Protein AF-A0A9E3ZYD6-F1 (afdb_monomer)

Organism: NCBI:txid328396

Secondary structure (DSSP, 8-state):
----SHHHHHHHHHHHHHHHHHHHHHHTTTT-PPPGGGGGTSS-SSSHHHHHHHHHHHHHHHHHHHHHHHS-HHHHHHHHHHHHHHHHHHHHHHHHHHSS--HHHHHHHHHHHHHHHHHHHHHHHHHHHTTTT--

Structure (mmCIF, N/CA/C/O backbone):
data_AF-A0A9E3ZYD6-F1
#
_entry.id   AF-A0A9E3ZYD6-F1
#
loop_
_atom_site.group_PDB
_atom_site.id
_atom_site.type_symbol
_atom_site.label_atom_id
_atom_site.label_alt_id
_atom_site.label_comp_id
_atom_site.label_asym_id
_atom_site.label_entity_id
_atom_site.label_seq_id
_atom_site.pdbx_PDB_ins_code
_atom_site.Cartn_x
_atom_site.Cartn_y
_atom_site.Cartn_z
_atom_site.occupancy
_atom_site.B_iso_or_equiv
_atom_site.auth_seq_id
_atom_site.auth_comp_id
_atom_site.auth_asym_id
_atom_site.auth_atom_id
_atom_site.pdbx_PDB_model_num
ATOM 1 N N . MET A 1 1 ? -8.179 -1.516 28.620 1.00 44.69 1 MET A N 1
ATOM 2 C CA . MET A 1 1 ? -7.864 -1.411 27.176 1.00 44.69 1 MET A CA 1
ATOM 3 C C . MET A 1 1 ? -9.092 -1.839 26.384 1.00 44.69 1 MET A C 1
ATOM 5 O O . MET A 1 1 ? -9.492 -2.992 26.492 1.00 44.69 1 MET A O 1
ATOM 9 N N . LYS A 1 2 ? -9.765 -0.926 25.668 1.00 50.16 2 LYS A N 1
ATOM 10 C CA . LYS A 1 2 ? -10.864 -1.324 24.767 1.00 50.16 2 LYS A CA 1
ATOM 11 C C . LYS A 1 2 ? -10.273 -2.287 23.725 1.00 50.16 2 LYS A C 1
ATOM 13 O O . LYS A 1 2 ? -9.166 -2.039 23.264 1.00 50.16 2 LYS A O 1
ATOM 18 N N . LYS A 1 3 ? -10.986 -3.361 23.353 1.00 54.47 3 LYS A N 1
ATOM 19 C CA . LYS A 1 3 ? -10.646 -4.279 22.238 1.00 54.47 3 LYS A CA 1
ATOM 20 C C . LYS A 1 3 ? -10.708 -3.527 20.890 1.00 54.47 3 LYS A C 1
ATOM 22 O O . LYS A 1 3 ? -11.571 -3.777 20.047 1.00 54.47 3 LYS A O 1
ATOM 27 N N . GLN A 1 4 ? -9.865 -2.514 20.738 1.00 64.12 4 GLN A N 1
ATOM 28 C CA . GLN A 1 4 ? -9.821 -1.591 19.617 1.00 64.12 4 GLN A CA 1
ATOM 29 C C . GLN A 1 4 ? -9.048 -2.263 18.487 1.00 64.12 4 GLN A C 1
ATOM 31 O O . GLN A 1 4 ? -7.884 -2.603 18.626 1.00 64.12 4 GLN A O 1
ATOM 36 N N . ASN A 1 5 ? -9.781 -2.540 17.410 1.00 80.88 5 ASN A N 1
ATOM 37 C CA . ASN A 1 5 ? -9.319 -2.858 16.056 1.00 80.88 5 ASN A CA 1
ATOM 38 C C . ASN A 1 5 ? -8.225 -3.914 15.872 1.00 80.88 5 ASN A C 1
ATOM 40 O O . ASN A 1 5 ? -7.694 -3.983 14.774 1.00 80.88 5 ASN A O 1
ATOM 44 N N . LEU A 1 6 ? -7.938 -4.769 16.857 1.00 88.38 6 LEU A N 1
ATOM 45 C CA . LEU A 1 6 ? -6.815 -5.713 16.795 1.00 88.38 6 LEU A CA 1
ATOM 46 C C . LEU A 1 6 ? -6.753 -6.515 15.484 1.00 88.38 6 LEU A C 1
ATOM 48 O O . LEU A 1 6 ? -5.687 -6.641 14.900 1.00 88.38 6 LEU A O 1
ATOM 52 N N . PHE A 1 7 ? -7.898 -6.986 14.981 1.00 90.81 7 PHE A N 1
ATOM 53 C CA . PHE A 1 7 ? -7.975 -7.688 13.696 1.00 90.81 7 PHE A CA 1
ATOM 54 C C . PHE A 1 7 ? -7.597 -6.809 12.495 1.00 90.81 7 PHE A C 1
ATOM 56 O O . PHE A 1 7 ? -6.860 -7.254 11.623 1.00 90.81 7 PHE A O 1
ATOM 63 N N . ILE A 1 8 ? -8.068 -5.559 12.452 1.00 92.62 8 ILE A N 1
ATOM 64 C CA . ILE A 1 8 ? -7.768 -4.617 11.361 1.00 92.62 8 ILE A CA 1
ATOM 65 C C . ILE A 1 8 ? -6.301 -4.179 11.441 1.00 92.62 8 ILE A C 1
ATOM 67 O O . ILE A 1 8 ? -5.604 -4.159 10.431 1.00 92.62 8 ILE A O 1
ATOM 71 N N . SER A 1 9 ? -5.809 -3.886 12.646 1.00 94.94 9 SER A N 1
ATOM 72 C CA . SER A 1 9 ? -4.397 -3.584 12.876 1.00 94.94 9 SER A CA 1
ATOM 73 C C . SER A 1 9 ? -3.501 -4.757 12.480 1.00 94.94 9 SER A C 1
ATOM 75 O O . SER A 1 9 ? -2.501 -4.544 11.805 1.00 94.94 9 SER A O 1
ATOM 77 N N . GLY A 1 10 ? -3.880 -5.989 12.829 1.00 95.81 10 GLY A N 1
ATOM 78 C CA . GLY A 1 10 ? -3.173 -7.200 12.413 1.00 95.81 10 GLY A CA 1
ATOM 79 C C . GLY A 1 10 ? -3.154 -7.371 10.894 1.00 95.81 10 GLY A C 1
ATOM 80 O O . GLY A 1 10 ? -2.095 -7.613 10.325 1.00 95.81 10 GLY A O 1
ATOM 81 N N . TYR A 1 11 ? -4.291 -7.164 10.224 1.00 95.88 11 TYR A N 1
ATOM 82 C CA . TYR A 1 11 ? -4.381 -7.175 8.760 1.00 95.88 11 TYR A CA 1
ATOM 83 C C . TYR A 1 11 ? -3.394 -6.189 8.112 1.00 95.88 11 TYR A C 1
ATOM 85 O O . TYR A 1 11 ? -2.591 -6.588 7.269 1.00 95.88 11 TYR A O 1
ATOM 93 N N . HIS A 1 12 ? -3.380 -4.927 8.554 1.00 97.56 12 HIS A N 1
ATOM 94 C CA . HIS A 1 12 ? -2.430 -3.940 8.036 1.00 97.56 12 HIS A CA 1
ATOM 95 C C . HIS A 1 12 ? -0.978 -4.286 8.384 1.00 97.56 12 HIS A C 1
ATOM 97 O O . HIS A 1 12 ? -0.093 -4.073 7.563 1.00 97.56 12 HIS A O 1
ATOM 103 N N . PHE A 1 13 ? -0.719 -4.858 9.560 1.00 98.12 13 PHE A N 1
ATOM 104 C CA . PHE A 1 13 ? 0.623 -5.281 9.950 1.00 98.12 13 PHE A CA 1
ATOM 105 C C . PHE A 1 13 ? 1.173 -6.381 9.029 1.00 98.12 13 PHE A C 1
ATOM 107 O O . PHE A 1 13 ? 2.301 -6.268 8.555 1.00 98.12 13 PHE A O 1
ATOM 114 N N . PHE A 1 14 ? 0.378 -7.404 8.701 1.00 98.00 14 PHE A N 1
ATOM 115 C CA . PHE A 1 14 ? 0.809 -8.448 7.764 1.00 98.00 14 PHE A CA 1
ATOM 116 C C . PHE A 1 14 ? 1.049 -7.904 6.353 1.00 98.00 14 PHE A C 1
ATOM 118 O O . PHE A 1 14 ? 2.040 -8.271 5.722 1.00 98.00 14 PHE A O 1
ATOM 125 N N . LEU A 1 15 ? 0.205 -6.985 5.876 1.00 97.94 15 LEU A N 1
ATOM 126 C CA . LEU A 1 15 ? 0.448 -6.303 4.603 1.00 97.94 15 LEU A CA 1
ATOM 127 C C . LEU A 1 15 ? 1.728 -5.466 4.634 1.00 97.94 15 LEU A C 1
ATOM 129 O O . LEU A 1 15 ? 2.480 -5.472 3.663 1.00 97.94 15 LEU A O 1
ATOM 133 N N . ALA A 1 16 ? 2.009 -4.787 5.747 1.00 98.50 16 ALA A N 1
ATOM 134 C CA . ALA A 1 16 ? 3.247 -4.038 5.912 1.00 98.50 16 ALA A CA 1
ATOM 135 C C . ALA A 1 16 ? 4.471 -4.947 5.760 1.00 98.50 16 ALA A C 1
ATOM 137 O O . ALA A 1 16 ? 5.373 -4.627 4.990 1.00 98.50 16 ALA A O 1
ATOM 138 N N . LEU A 1 17 ? 4.474 -6.099 6.439 1.00 98.50 17 LEU A N 1
ATOM 139 C CA . LEU A 1 17 ? 5.546 -7.088 6.323 1.00 98.50 17 LEU A CA 1
ATOM 140 C C . LEU A 1 17 ? 5.702 -7.596 4.887 1.00 98.50 17 LEU A C 1
ATOM 142 O O . LEU A 1 17 ? 6.824 -7.650 4.384 1.00 98.50 17 LEU A O 1
ATOM 146 N N . LEU A 1 18 ? 4.591 -7.922 4.222 1.00 97.12 18 LEU A N 1
ATOM 147 C CA . LEU A 1 18 ? 4.597 -8.389 2.837 1.00 97.12 18 LEU A CA 1
ATOM 148 C C . LEU A 1 18 ? 5.211 -7.345 1.897 1.00 97.12 18 LEU A C 1
ATOM 150 O O . LEU A 1 18 ? 6.135 -7.663 1.154 1.00 97.12 18 LEU A O 1
ATOM 154 N N . PHE A 1 19 ? 4.746 -6.096 1.949 1.00 97.62 19 PHE A N 1
ATOM 155 C CA . PHE A 1 19 ? 5.265 -5.038 1.082 1.00 97.62 19 PHE A CA 1
ATOM 156 C C . PHE A 1 19 ? 6.718 -4.687 1.399 1.00 97.62 19 PHE A C 1
ATOM 158 O O . PHE A 1 19 ? 7.507 -4.505 0.478 1.00 97.62 19 PHE A O 1
ATOM 165 N N . ILE A 1 20 ? 7.113 -4.653 2.674 1.00 98.31 20 ILE A N 1
ATOM 166 C CA . ILE A 1 20 ? 8.519 -4.440 3.042 1.00 98.31 20 ILE A CA 1
ATOM 167 C C . ILE A 1 20 ? 9.394 -5.560 2.468 1.00 98.31 20 ILE A C 1
ATOM 169 O O . ILE A 1 20 ? 10.437 -5.287 1.871 1.00 98.31 20 ILE A O 1
ATOM 173 N N . TYR A 1 21 ? 8.956 -6.814 2.595 1.00 97.62 21 TYR A N 1
ATOM 174 C CA . TYR A 1 21 ? 9.671 -7.958 2.045 1.00 97.62 21 TYR A CA 1
ATOM 175 C C . TYR A 1 21 ? 9.786 -7.876 0.518 1.00 97.62 21 TYR A C 1
ATOM 177 O O . TYR A 1 21 ? 10.898 -7.932 -0.010 1.00 97.62 21 TYR A O 1
ATOM 185 N N . VAL A 1 22 ? 8.667 -7.686 -0.187 1.00 96.00 22 VAL A N 1
ATOM 186 C CA . VAL A 1 22 ? 8.637 -7.588 -1.655 1.00 96.00 22 VAL A CA 1
ATOM 187 C C . VAL A 1 22 ? 9.492 -6.418 -2.135 1.00 96.00 22 VAL A C 1
ATOM 189 O O . VAL A 1 22 ? 10.346 -6.611 -2.996 1.00 96.00 22 VAL A O 1
ATOM 192 N N . GLY A 1 23 ? 9.341 -5.230 -1.545 1.00 96.56 23 GLY A N 1
ATOM 193 C CA . GLY A 1 23 ? 10.129 -4.050 -1.905 1.00 96.56 23 GLY A CA 1
ATOM 194 C C . GLY A 1 23 ? 11.632 -4.287 -1.753 1.00 96.56 23 GLY A C 1
ATOM 195 O O . GLY A 1 23 ? 12.400 -3.950 -2.653 1.00 96.56 23 GLY A O 1
ATOM 196 N N . ALA A 1 24 ? 12.057 -4.954 -0.675 1.00 97.06 24 ALA A N 1
ATOM 197 C CA . ALA A 1 24 ? 13.457 -5.329 -0.490 1.00 97.06 24 ALA A CA 1
ATOM 198 C C . ALA A 1 24 ? 13.949 -6.325 -1.558 1.00 97.06 24 ALA A C 1
ATOM 200 O O . ALA A 1 24 ? 15.046 -6.143 -2.088 1.00 97.06 24 ALA A O 1
ATOM 201 N N . GLN A 1 25 ? 13.152 -7.342 -1.916 1.00 96.62 25 GLN A N 1
ATOM 202 C CA . GLN A 1 25 ? 13.521 -8.287 -2.982 1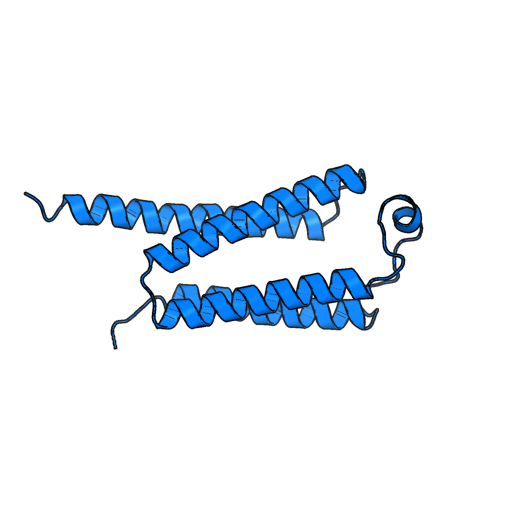.00 96.62 25 GLN A CA 1
ATOM 203 C C . GLN A 1 25 ? 13.627 -7.596 -4.355 1.00 96.62 25 GLN A C 1
ATOM 205 O O . GLN A 1 25 ? 14.552 -7.893 -5.114 1.00 96.62 25 GLN A O 1
ATOM 210 N N . VAL A 1 26 ? 12.721 -6.656 -4.661 1.00 94.44 26 VAL A N 1
ATOM 211 C CA . VAL A 1 26 ? 12.725 -5.865 -5.907 1.00 94.44 26 VAL A CA 1
ATOM 212 C C . VAL A 1 26 ? 13.995 -5.021 -6.018 1.00 94.44 26 VAL A C 1
ATOM 214 O O . VAL A 1 26 ? 14.673 -5.073 -7.041 1.00 94.44 26 VAL A O 1
ATOM 217 N N . ILE A 1 27 ? 14.369 -4.296 -4.956 1.00 94.88 27 ILE A N 1
ATOM 218 C CA . ILE A 1 27 ? 15.598 -3.479 -4.938 1.00 94.88 27 ILE A CA 1
ATOM 219 C C . ILE A 1 27 ? 16.844 -4.351 -5.135 1.00 94.88 27 ILE A C 1
ATOM 221 O O . ILE A 1 27 ? 17.780 -3.947 -5.820 1.00 94.88 27 ILE A O 1
ATOM 225 N N . GLN A 1 28 ? 16.850 -5.556 -4.563 1.00 93.56 28 GLN A N 1
ATOM 226 C CA . GLN A 1 28 ? 17.946 -6.517 -4.704 1.00 93.56 28 GLN A CA 1
ATOM 227 C C . GLN A 1 28 ? 17.979 -7.221 -6.073 1.00 93.56 28 GLN A C 1
ATOM 229 O O . GLN A 1 28 ? 18.848 -8.064 -6.286 1.00 93.56 28 GLN A O 1
ATOM 234 N N . GLY A 1 29 ? 17.042 -6.926 -6.983 1.00 88.19 29 GLY A N 1
ATOM 235 C CA . GLY A 1 29 ? 16.971 -7.543 -8.311 1.00 88.19 29 GLY A CA 1
ATOM 236 C C . GLY A 1 29 ? 16.580 -9.024 -8.291 1.00 88.19 29 GLY A C 1
ATOM 237 O O . GLY A 1 29 ? 16.812 -9.739 -9.260 1.00 88.19 29 GLY A O 1
ATOM 238 N N . ARG A 1 30 ? 15.997 -9.514 -7.190 1.00 91.25 30 ARG A N 1
ATOM 239 C CA . ARG A 1 30 ? 15.682 -10.943 -7.007 1.00 91.25 30 ARG A CA 1
ATOM 240 C C . ARG A 1 30 ? 14.365 -11.379 -7.645 1.00 91.25 30 ARG A C 1
ATOM 242 O O . ARG A 1 30 ? 14.105 -12.574 -7.719 1.00 91.25 30 ARG A O 1
ATOM 249 N N . LEU A 1 31 ? 13.543 -10.430 -8.093 1.00 83.88 31 LEU A N 1
ATOM 250 C CA . LEU A 1 31 ? 12.243 -10.687 -8.726 1.00 83.88 31 LEU A CA 1
ATOM 251 C C . LEU A 1 31 ? 12.266 -10.495 -10.253 1.00 83.88 31 LEU A C 1
ATOM 253 O O . LEU A 1 31 ? 11.217 -10.332 -10.866 1.00 83.88 31 LEU A O 1
ATOM 257 N N . GLY A 1 32 ? 13.457 -10.537 -10.858 1.00 86.56 32 GLY A N 1
ATOM 258 C CA . GLY A 1 32 ? 13.658 -10.437 -12.303 1.00 86.56 32 GLY A CA 1
ATOM 259 C C . GLY A 1 32 ? 14.318 -9.132 -12.746 1.00 86.56 32 GLY A C 1
ATOM 260 O O . GLY A 1 32 ? 14.439 -8.168 -11.988 1.00 86.56 32 GLY A O 1
ATOM 261 N N . GLU A 1 33 ? 14.767 -9.114 -13.998 1.00 90.44 33 GLU A N 1
ATOM 262 C CA . GLU A 1 33 ? 15.383 -7.939 -14.615 1.00 90.44 33 GLU A CA 1
ATOM 263 C C . GLU A 1 33 ? 14.341 -6.873 -14.969 1.00 90.44 33 GLU A C 1
ATOM 265 O O . GLU A 1 33 ? 13.156 -7.162 -15.126 1.00 90.44 33 GLU A O 1
ATOM 270 N N . TYR A 1 34 ? 14.779 -5.616 -15.059 1.00 91.44 34 TYR A N 1
ATOM 271 C CA . TYR A 1 34 ? 13.904 -4.515 -15.454 1.00 91.44 34 TYR A CA 1
ATOM 272 C C . TYR A 1 34 ? 13.566 -4.631 -16.952 1.00 91.44 34 TYR A C 1
ATOM 274 O O . TYR A 1 34 ? 14.500 -4.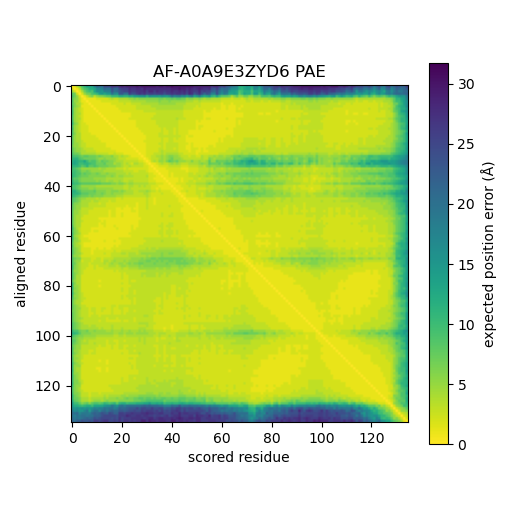662 -17.762 1.00 91.44 34 TYR A O 1
ATOM 282 N N . PRO A 1 35 ? 12.279 -4.691 -17.351 1.00 91.56 35 PRO A N 1
ATOM 283 C CA . PRO A 1 35 ? 11.910 -4.918 -18.744 1.00 91.56 35 PRO A CA 1
ATOM 284 C C . PRO A 1 35 ? 12.408 -3.802 -19.661 1.00 91.56 35 PRO A C 1
ATOM 286 O O . PRO A 1 35 ? 12.205 -2.613 -19.404 1.00 91.56 35 PRO A O 1
ATOM 289 N N . ARG A 1 36 ? 13.037 -4.176 -20.779 1.00 93.12 36 ARG A N 1
ATOM 290 C CA . ARG A 1 36 ? 13.576 -3.195 -21.736 1.00 93.12 36 ARG A CA 1
ATOM 291 C C . ARG A 1 36 ? 12.474 -2.381 -22.407 1.00 93.12 36 ARG A C 1
ATOM 293 O O . ARG A 1 36 ? 12.680 -1.200 -22.672 1.00 93.12 36 ARG A O 1
ATOM 300 N N . GLU A 1 37 ? 11.297 -2.967 -22.628 1.00 92.38 37 GLU A N 1
ATOM 301 C CA . GLU A 1 37 ? 10.139 -2.245 -23.172 1.00 92.38 37 GLU A CA 1
ATOM 302 C C . GLU A 1 37 ? 9.672 -1.080 -22.283 1.00 92.38 37 GLU A C 1
ATOM 304 O O . GLU A 1 37 ? 9.092 -0.116 -22.784 1.00 92.38 37 GLU A O 1
ATOM 309 N N . TRP A 1 38 ? 9.960 -1.116 -20.978 1.00 94.06 38 TRP A N 1
ATOM 310 C CA . TRP A 1 38 ? 9.546 -0.070 -20.043 1.00 94.06 38 TRP A CA 1
ATOM 311 C C . TRP A 1 38 ? 10.443 1.167 -20.098 1.00 94.06 38 TRP A C 1
ATOM 313 O O . TRP A 1 38 ? 10.013 2.242 -19.684 1.00 94.06 38 TRP A O 1
ATOM 323 N N . LEU A 1 39 ? 11.652 1.057 -20.663 1.00 93.25 39 LEU A N 1
ATOM 324 C CA . LEU A 1 39 ? 12.618 2.162 -20.759 1.00 93.25 39 LEU A CA 1
ATOM 325 C C . LEU A 1 39 ? 12.095 3.363 -21.559 1.00 93.25 39 LEU A C 1
ATOM 327 O O . LEU A 1 39 ? 12.567 4.477 -21.365 1.00 93.25 39 LEU A O 1
ATOM 331 N N . THR A 1 40 ? 11.131 3.141 -22.455 1.00 94.25 40 THR A N 1
ATOM 332 C CA . THR A 1 40 ? 10.501 4.205 -23.257 1.00 94.25 40 THR A CA 1
ATOM 333 C C . THR A 1 40 ? 9.164 4.682 -22.688 1.00 94.25 40 THR A C 1
ATOM 335 O O . THR A 1 40 ? 8.640 5.697 -23.140 1.00 94.25 40 THR A O 1
ATOM 338 N N . LYS A 1 41 ? 8.610 3.967 -21.698 1.00 94.12 41 LYS A N 1
ATOM 339 C CA . LYS A 1 41 ? 7.281 4.225 -21.118 1.00 94.12 41 LYS A CA 1
ATOM 340 C C . LYS A 1 41 ? 7.351 4.842 -19.720 1.00 94.12 41 LYS A C 1
ATOM 342 O O . LYS A 1 41 ? 6.429 5.546 -19.318 1.00 94.12 41 LYS A O 1
ATOM 347 N N . LEU A 1 42 ? 8.421 4.573 -18.971 1.00 94.19 42 LEU A N 1
ATOM 348 C CA . LEU A 1 42 ? 8.579 4.989 -17.578 1.00 94.19 42 LEU A CA 1
ATOM 349 C C . LEU A 1 42 ? 9.780 5.929 -17.403 1.00 94.19 42 LEU A C 1
ATOM 351 O O . LEU A 1 42 ? 10.802 5.752 -18.062 1.00 94.19 42 LEU A O 1
ATOM 355 N N . PRO A 1 43 ? 9.711 6.895 -16.468 1.00 92.44 43 PRO A N 1
ATOM 356 C CA . PRO A 1 43 ? 10.788 7.857 -16.218 1.00 92.44 43 PRO A CA 1
ATOM 357 C C . PRO A 1 43 ? 11.939 7.271 -15.374 1.00 92.44 43 PRO A C 1
ATOM 359 O O . PRO A 1 43 ? 12.654 8.004 -14.694 1.00 92.44 43 PRO A O 1
ATOM 362 N N . PHE A 1 44 ? 12.104 5.949 -15.360 1.00 92.50 44 PHE A N 1
ATOM 363 C CA . PHE A 1 44 ? 13.150 5.249 -14.620 1.00 92.50 44 PHE A CA 1
ATOM 364 C C . PHE A 1 44 ? 13.607 4.004 -15.380 1.00 92.50 44 PHE A C 1
ATOM 366 O O . PHE A 1 44 ? 12.880 3.437 -16.194 1.00 92.50 44 PHE A O 1
ATOM 373 N N . THR A 1 45 ? 14.842 3.589 -15.106 1.00 94.25 45 THR A N 1
ATOM 374 C CA . THR A 1 45 ? 15.556 2.556 -15.871 1.00 94.25 45 THR A CA 1
ATOM 375 C C . THR A 1 45 ? 15.941 1.336 -15.036 1.00 94.25 45 THR A C 1
ATOM 377 O O . THR A 1 45 ? 16.684 0.474 -15.498 1.00 94.25 45 THR A O 1
ATOM 380 N N . SER A 1 46 ? 15.467 1.256 -13.791 1.00 93.88 46 SER A N 1
ATOM 381 C CA . SER A 1 46 ? 15.731 0.136 -12.892 1.00 93.88 46 SER A CA 1
ATOM 382 C C . SER A 1 46 ? 14.598 -0.068 -11.890 1.00 93.88 46 SER A C 1
ATOM 384 O O . SER A 1 46 ? 13.755 0.806 -11.671 1.00 93.88 46 SER A O 1
ATOM 386 N N . TRP A 1 47 ? 14.629 -1.219 -11.221 1.00 93.75 47 TRP A N 1
ATOM 387 C CA . TRP A 1 47 ? 13.698 -1.585 -10.156 1.00 93.75 47 TRP A CA 1
ATOM 388 C C . TRP A 1 47 ? 13.871 -0.808 -8.850 1.00 93.75 47 TRP A C 1
ATOM 390 O O . TRP A 1 47 ? 13.008 -0.894 -7.979 1.00 93.75 47 TRP A O 1
ATOM 400 N N . VAL A 1 48 ? 14.949 -0.035 -8.695 1.00 94.94 48 VAL A N 1
ATOM 401 C CA . VAL A 1 48 ? 15.290 0.614 -7.421 1.00 94.94 48 VAL A CA 1
ATOM 402 C C . VAL A 1 48 ? 14.185 1.569 -6.966 1.00 94.94 48 VAL A C 1
ATOM 404 O O . VAL A 1 48 ? 13.705 1.463 -5.838 1.00 94.94 48 VAL A O 1
ATOM 407 N N . LEU A 1 49 ? 13.737 2.472 -7.844 1.00 94.38 49 LEU A N 1
ATOM 408 C CA . LEU A 1 49 ? 12.711 3.456 -7.497 1.00 94.38 49 LEU A CA 1
ATOM 409 C C . LEU A 1 49 ? 11.329 2.810 -7.254 1.00 94.38 49 LEU A C 1
ATOM 411 O O . LEU A 1 49 ? 10.739 3.089 -6.206 1.00 94.38 49 LEU A O 1
ATOM 415 N N . PRO A 1 50 ? 10.829 1.901 -8.119 1.00 93.12 50 PRO A N 1
ATOM 416 C CA . PRO A 1 50 ? 9.638 1.106 -7.811 1.00 93.12 50 PRO A CA 1
ATOM 417 C C . PRO A 1 50 ? 9.742 0.337 -6.489 1.00 93.12 50 PRO A C 1
ATOM 419 O O . PRO A 1 50 ? 8.799 0.329 -5.701 1.00 93.12 50 PRO A O 1
ATOM 422 N N . GLY A 1 51 ? 10.898 -0.262 -6.205 1.00 95.44 51 GLY A N 1
ATOM 423 C CA . GLY A 1 51 ? 11.145 -0.980 -4.961 1.00 95.44 51 GLY A CA 1
ATOM 424 C C . GLY A 1 51 ? 11.021 -0.084 -3.727 1.00 95.44 51 GLY A C 1
ATOM 425 O O . GLY A 1 51 ? 10.353 -0.460 -2.764 1.00 95.44 51 GLY A O 1
ATOM 426 N N . PHE A 1 52 ? 11.560 1.139 -3.770 1.00 97.00 52 PHE A N 1
ATOM 427 C CA . PHE A 1 52 ? 11.360 2.125 -2.700 1.00 97.00 52 PHE A CA 1
ATOM 428 C C . PHE A 1 52 ? 9.898 2.561 -2.553 1.00 97.00 52 PHE A C 1
ATOM 430 O O . PHE A 1 52 ? 9.429 2.729 -1.427 1.00 97.00 52 PHE A O 1
ATOM 437 N N . ALA A 1 53 ? 9.155 2.702 -3.653 1.00 94.75 53 ALA A N 1
ATOM 438 C CA . ALA A 1 53 ? 7.724 2.996 -3.589 1.00 94.75 53 ALA A CA 1
ATOM 439 C C . ALA A 1 53 ? 6.942 1.864 -2.894 1.00 94.75 53 ALA A C 1
ATOM 441 O O . ALA A 1 53 ? 6.069 2.131 -2.065 1.00 94.75 53 ALA A O 1
ATOM 442 N N . ILE A 1 54 ? 7.304 0.603 -3.154 1.00 96.38 54 ILE A N 1
ATOM 443 C CA . ILE A 1 54 ? 6.733 -0.565 -2.469 1.00 96.38 54 ILE A CA 1
ATOM 444 C C . ILE A 1 54 ? 7.096 -0.558 -0.973 1.00 96.38 54 ILE A C 1
ATOM 446 O O . ILE A 1 54 ? 6.229 -0.795 -0.130 1.00 96.38 54 ILE A O 1
ATOM 450 N N . LEU A 1 55 ? 8.342 -0.224 -0.613 1.00 97.81 55 LEU A N 1
ATOM 451 C CA . LEU A 1 55 ? 8.733 -0.067 0.795 1.00 97.81 55 LEU A CA 1
ATOM 452 C C . LEU A 1 55 ? 7.910 1.024 1.493 1.00 97.81 55 LEU A C 1
ATOM 454 O O . LEU A 1 55 ? 7.420 0.807 2.601 1.00 97.81 55 LEU A O 1
ATOM 458 N N . LEU A 1 56 ? 7.706 2.171 0.839 1.0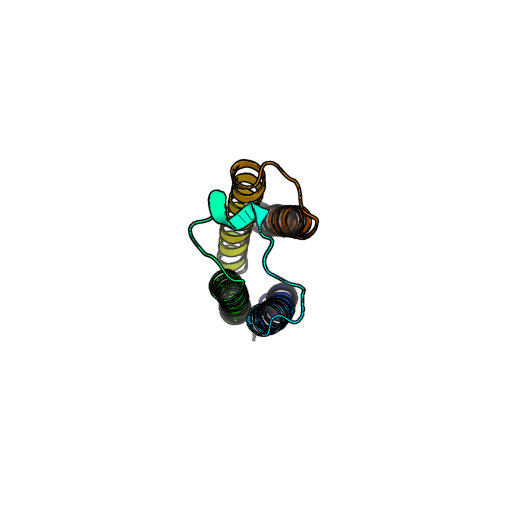0 97.44 56 LEU A N 1
ATOM 459 C CA . LEU A 1 56 ? 6.883 3.260 1.369 1.00 97.44 56 LEU A CA 1
ATOM 460 C C . LEU A 1 56 ? 5.419 2.833 1.553 1.00 97.44 56 LEU A C 1
ATOM 462 O O . LEU A 1 56 ? 4.789 3.193 2.553 1.00 97.44 56 LEU A O 1
ATOM 466 N N . LEU A 1 57 ? 4.885 2.016 0.641 1.00 96.25 57 LEU A N 1
ATOM 467 C CA . LEU A 1 57 ? 3.559 1.417 0.789 1.00 96.25 57 LEU A CA 1
ATOM 468 C C . LEU A 1 57 ? 3.497 0.490 2.013 1.00 96.25 57 LEU A C 1
ATOM 470 O O . LEU A 1 57 ? 2.522 0.536 2.769 1.00 96.25 57 LEU A O 1
ATOM 474 N N . GLY A 1 58 ? 4.545 -0.300 2.254 1.00 98.00 58 GLY A N 1
ATOM 475 C CA . GLY A 1 58 ? 4.674 -1.125 3.457 1.00 98.00 58 GLY A CA 1
ATOM 476 C C . GLY A 1 58 ? 4.725 -0.300 4.745 1.00 98.00 58 GLY A C 1
ATOM 477 O O . GLY A 1 58 ? 3.972 -0.571 5.682 1.00 98.00 58 GLY A O 1
ATOM 478 N N . LEU A 1 59 ? 5.524 0.769 4.777 1.00 98.19 59 LEU A N 1
ATOM 479 C CA . LEU A 1 59 ? 5.582 1.700 5.912 1.00 98.19 59 LEU A CA 1
ATOM 480 C C . LEU A 1 59 ? 4.235 2.386 6.171 1.00 98.19 59 LEU A C 1
ATOM 482 O O . LEU A 1 59 ? 3.836 2.555 7.323 1.00 98.19 59 LEU A O 1
ATOM 486 N N . SER A 1 60 ? 3.498 2.722 5.114 1.00 97.38 60 SER A N 1
ATOM 487 C CA . SER A 1 60 ? 2.153 3.295 5.228 1.00 97.38 60 SER A CA 1
ATOM 488 C C . SER A 1 60 ? 1.176 2.314 5.885 1.00 97.38 60 SER A C 1
ATOM 490 O O . SER A 1 60 ? 0.402 2.702 6.759 1.00 97.38 60 SER A O 1
ATOM 492 N N . HIS A 1 61 ? 1.245 1.024 5.541 1.00 98.12 61 HIS A N 1
ATOM 493 C CA . HIS A 1 61 ? 0.459 -0.008 6.223 1.00 98.12 61 HIS A CA 1
ATOM 494 C C . HIS A 1 61 ? 0.878 -0.175 7.689 1.00 98.12 61 HIS A C 1
ATOM 496 O O . HIS A 1 61 ? 0.011 -0.299 8.555 1.00 98.12 61 HIS A O 1
ATOM 502 N N . LEU A 1 62 ? 2.178 -0.112 7.994 1.00 98.06 62 LEU A N 1
ATOM 503 C CA . LEU A 1 62 ? 2.671 -0.176 9.373 1.00 98.06 62 LEU A CA 1
ATOM 504 C C . LEU A 1 62 ? 2.147 1.001 10.210 1.00 98.06 62 LEU A C 1
ATOM 506 O O . LEU A 1 62 ? 1.709 0.812 11.347 1.00 98.06 62 LEU A O 1
ATOM 510 N N . PHE A 1 63 ? 2.120 2.199 9.623 1.00 97.12 63 PHE A N 1
ATOM 511 C CA . PHE A 1 63 ? 1.521 3.380 10.236 1.00 97.12 63 PHE A CA 1
ATOM 512 C C . PHE A 1 63 ? 0.033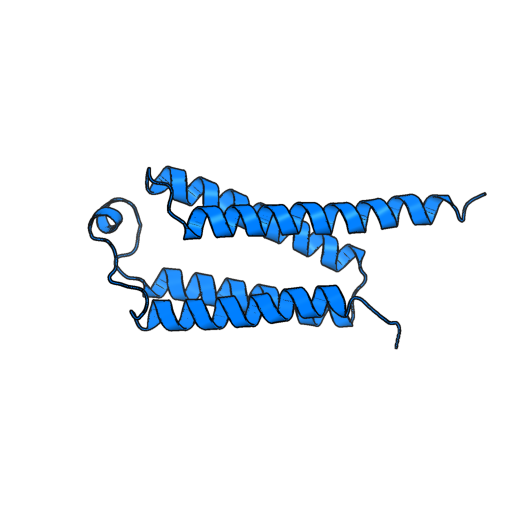 3.162 10.544 1.00 97.12 63 PHE A C 1
ATOM 514 O O . PHE A 1 63 ? -0.391 3.382 11.679 1.00 97.12 63 PHE A O 1
ATOM 521 N N . VAL A 1 64 ? -0.759 2.661 9.588 1.00 96.50 64 VAL A N 1
ATOM 522 C CA . VAL A 1 64 ? -2.189 2.375 9.817 1.00 96.50 64 VAL A CA 1
ATOM 523 C C . VAL A 1 64 ? -2.391 1.292 10.878 1.00 96.50 64 VAL A C 1
ATOM 525 O O . VAL A 1 64 ? -3.286 1.424 11.717 1.00 96.50 64 VAL A O 1
ATOM 528 N N . ALA A 1 65 ? -1.547 0.257 10.897 1.00 96.56 65 ALA A N 1
ATOM 529 C CA . ALA A 1 65 ? -1.589 -0.783 11.920 1.00 96.56 65 ALA A CA 1
ATOM 530 C C . ALA A 1 65 ? -1.411 -0.194 13.328 1.00 96.56 65 ALA A C 1
ATOM 532 O O . ALA A 1 65 ? -2.229 -0.474 14.212 1.00 96.56 65 ALA A O 1
ATOM 533 N N . GLY A 1 66 ? -0.403 0.669 13.507 1.00 95.38 66 GLY A N 1
ATOM 534 C CA . GLY A 1 66 ? -0.131 1.370 14.763 1.00 95.38 66 GLY A CA 1
ATOM 535 C C . GLY A 1 66 ? -1.255 2.329 15.157 1.00 95.38 66 GLY A C 1
ATOM 536 O O . GLY A 1 66 ? -1.766 2.254 16.273 1.00 95.38 66 GLY A O 1
ATOM 537 N N . ILE A 1 67 ? -1.716 3.165 14.223 1.00 93.62 67 ILE A N 1
ATOM 538 C CA . ILE A 1 67 ? -2.862 4.064 14.423 1.00 93.62 67 ILE A CA 1
ATOM 539 C C . ILE A 1 67 ? -4.104 3.287 14.870 1.00 93.62 67 ILE A C 1
ATOM 541 O O . ILE A 1 67 ? -4.809 3.728 15.780 1.00 93.62 67 ILE A O 1
ATOM 545 N N . GLY A 1 68 ? -4.361 2.115 14.289 1.00 92.56 68 GLY A N 1
ATOM 546 C CA . GLY A 1 68 ? -5.529 1.302 14.612 1.00 92.56 68 GLY A CA 1
ATOM 547 C C . GLY A 1 68 ? -5.594 0.819 16.062 1.00 92.56 68 GLY A C 1
ATOM 548 O O . GLY A 1 68 ? -6.703 0.618 16.561 1.00 92.56 68 GLY A O 1
ATOM 549 N N . LEU A 1 69 ? -4.456 0.721 16.757 1.00 91.62 69 LEU A N 1
ATOM 550 C CA . LEU A 1 69 ? -4.401 0.327 18.169 1.00 91.62 69 LEU A CA 1
ATOM 551 C C . LEU A 1 69 ? -4.909 1.422 19.116 1.00 91.62 69 LEU A C 1
ATOM 553 O O . LEU A 1 69 ? -5.388 1.109 20.205 1.00 91.62 69 LEU A O 1
ATOM 557 N N . PHE A 1 70 ? -4.824 2.689 18.704 1.00 89.81 70 PHE A N 1
ATOM 558 C CA . PHE A 1 70 ? -5.128 3.843 19.558 1.00 89.81 70 PHE A CA 1
ATOM 559 C C . PHE A 1 70 ? -6.328 4.661 19.070 1.00 89.81 70 PHE A C 1
ATOM 561 O O . PHE A 1 70 ? -6.977 5.342 19.864 1.00 89.81 70 PHE A O 1
ATOM 568 N N . GLN A 1 71 ? -6.641 4.603 17.773 1.00 90.81 71 GLN A N 1
ATOM 569 C CA . GLN A 1 71 ? -7.680 5.416 17.143 1.00 90.81 71 GLN A CA 1
ATOM 570 C C . GLN A 1 71 ? -8.996 4.659 16.918 1.00 90.81 71 GLN A C 1
ATOM 572 O O . GLN A 1 71 ? -9.105 3.435 17.023 1.00 90.81 71 GLN A O 1
ATOM 577 N N . SER A 1 72 ? -10.050 5.417 16.613 1.00 89.75 72 SER A N 1
ATOM 578 C CA . SER A 1 72 ? -11.388 4.870 16.383 1.00 89.75 72 SER A CA 1
ATOM 579 C C . SER A 1 72 ? -11.475 4.044 15.091 1.00 89.75 72 SER A C 1
ATOM 581 O O . SER A 1 72 ? -10.760 4.283 14.117 1.00 89.75 72 SER A O 1
ATOM 583 N N . ARG A 1 73 ? -12.426 3.095 15.057 1.00 89.44 73 ARG A N 1
ATOM 584 C CA . ARG A 1 73 ? -12.735 2.275 13.865 1.00 89.44 73 ARG A CA 1
ATOM 585 C C . ARG A 1 73 ? -12.968 3.132 12.616 1.00 89.44 73 ARG A C 1
ATOM 587 O O . ARG A 1 73 ? -12.575 2.740 11.526 1.00 89.44 73 ARG A O 1
ATOM 594 N N . SER A 1 74 ? -13.618 4.287 12.773 1.00 92.12 74 SER A N 1
ATOM 595 C CA . SER A 1 74 ? -13.987 5.161 11.658 1.00 92.12 74 SER A CA 1
ATOM 596 C C . SER A 1 74 ? -12.795 5.918 11.073 1.00 92.12 74 SER A C 1
ATOM 598 O O . SER A 1 74 ? -12.764 6.127 9.864 1.00 92.12 74 SER A O 1
ATOM 600 N N . ILE A 1 75 ? -11.800 6.290 11.889 1.00 93.50 75 ILE A N 1
ATOM 601 C CA . ILE A 1 75 ? -10.543 6.872 11.391 1.00 93.50 75 ILE A CA 1
ATOM 602 C C . ILE A 1 75 ? -9.805 5.843 10.533 1.00 93.50 75 ILE A C 1
ATOM 604 O O . ILE A 1 75 ? -9.469 6.139 9.390 1.00 93.50 75 ILE A O 1
ATOM 608 N N . VAL A 1 76 ? -9.626 4.624 11.050 1.00 94.81 76 VAL A N 1
ATOM 609 C CA . VAL A 1 76 ? -8.953 3.541 10.314 1.00 94.81 76 VAL A CA 1
ATOM 610 C C . VAL A 1 76 ? -9.700 3.217 9.021 1.00 94.81 76 VAL A C 1
ATOM 612 O O . VAL A 1 76 ? -9.084 3.133 7.967 1.00 94.81 76 VAL A O 1
ATOM 615 N N . ALA A 1 77 ? -11.031 3.131 9.067 1.00 95.75 77 ALA A N 1
ATOM 616 C CA . ALA A 1 77 ? -11.842 2.877 7.881 1.00 95.75 77 ALA A CA 1
ATOM 617 C C . ALA A 1 77 ? -11.682 3.956 6.798 1.00 95.75 77 ALA A C 1
ATOM 619 O O . ALA A 1 77 ? -11.584 3.620 5.622 1.00 95.75 77 ALA A O 1
ATOM 620 N N . ARG A 1 78 ? -11.595 5.243 7.167 1.00 97.25 78 ARG A N 1
ATOM 621 C CA . ARG A 1 78 ? -11.311 6.319 6.200 1.00 97.25 78 ARG A CA 1
ATOM 622 C C . ARG A 1 78 ? -9.925 6.181 5.569 1.00 97.25 78 ARG A C 1
ATOM 624 O O . ARG A 1 78 ? -9.796 6.397 4.369 1.00 97.25 78 ARG A O 1
ATOM 631 N N . LEU A 1 79 ? -8.915 5.789 6.348 1.00 96.94 79 LEU A N 1
ATOM 632 C CA . LEU A 1 79 ? -7.577 5.510 5.817 1.00 96.94 79 LEU A CA 1
ATOM 633 C C . LEU A 1 79 ? -7.601 4.321 4.849 1.00 96.94 79 LEU A C 1
ATOM 635 O O . LEU A 1 79 ? -7.000 4.405 3.783 1.00 96.94 79 LEU A O 1
ATOM 639 N N . MET A 1 80 ? -8.360 3.263 5.157 1.00 97.31 80 MET A N 1
ATOM 640 C CA . MET A 1 80 ? -8.564 2.143 4.232 1.00 97.31 80 MET A CA 1
ATOM 641 C C . MET A 1 80 ? -9.208 2.606 2.925 1.00 97.31 80 MET A C 1
ATOM 643 O O . MET A 1 80 ? -8.719 2.246 1.862 1.00 97.31 80 MET A O 1
ATOM 647 N N . LEU A 1 81 ? -10.252 3.439 2.978 1.00 98.44 81 LEU A N 1
ATOM 648 C CA . LEU A 1 81 ? -10.876 3.970 1.762 1.00 98.44 81 LEU A CA 1
ATOM 649 C C . LEU A 1 81 ? -9.882 4.775 0.911 1.00 98.44 81 LEU A C 1
ATOM 651 O O . LEU A 1 81 ? -9.816 4.588 -0.304 1.00 98.44 81 LEU A O 1
ATOM 655 N N . LEU A 1 82 ? -9.084 5.637 1.547 1.00 98.12 82 LEU A N 1
ATOM 656 C CA . LEU A 1 82 ? -8.066 6.439 0.868 1.00 98.12 82 LEU A CA 1
ATOM 657 C C . LEU A 1 82 ? -7.006 5.553 0.200 1.00 98.12 82 LEU A C 1
ATOM 659 O O . LEU A 1 82 ? -6.734 5.708 -0.988 1.00 98.12 82 LEU A O 1
ATOM 663 N N . MET A 1 83 ? -6.444 4.598 0.944 1.00 97.44 83 MET A N 1
ATOM 664 C CA . MET A 1 83 ? -5.441 3.664 0.426 1.00 97.44 83 MET A CA 1
ATOM 665 C C . MET A 1 83 ? -6.014 2.782 -0.682 1.00 97.44 83 MET A C 1
ATOM 667 O O . MET A 1 83 ? -5.369 2.598 -1.708 1.00 97.44 83 MET A O 1
ATOM 671 N N . GLY A 1 84 ? -7.239 2.282 -0.511 1.00 98.25 84 GLY A N 1
ATOM 672 C CA . GLY A 1 84 ? -7.911 1.465 -1.515 1.00 98.25 84 GLY A CA 1
ATOM 673 C C . GLY A 1 84 ? -8.104 2.210 -2.831 1.00 98.25 84 GLY A C 1
ATOM 674 O O . GLY A 1 84 ? -7.782 1.687 -3.896 1.00 98.25 84 GLY A O 1
ATOM 675 N N . SER A 1 85 ? -8.533 3.470 -2.741 1.00 98.44 85 SER A N 1
ATOM 676 C CA . SER A 1 85 ? -8.684 4.356 -3.899 1.00 98.44 85 SER A CA 1
ATOM 677 C C . SER A 1 85 ? -7.338 4.613 -4.577 1.00 98.44 85 SER A C 1
ATOM 679 O O . SER A 1 85 ? -7.225 4.488 -5.794 1.00 98.44 85 SER A O 1
ATOM 681 N N . PHE A 1 86 ? -6.301 4.916 -3.791 1.00 97.75 86 PHE A N 1
ATOM 682 C CA . PHE A 1 86 ? -4.950 5.146 -4.300 1.00 97.75 86 PHE A CA 1
ATOM 683 C C . PHE A 1 86 ? -4.387 3.922 -5.038 1.00 97.75 86 PHE A C 1
ATOM 685 O O . PHE A 1 86 ? -3.824 4.072 -6.123 1.00 97.75 86 PHE A O 1
ATOM 692 N N . LEU A 1 87 ? -4.573 2.714 -4.494 1.00 97.62 87 LEU A N 1
ATOM 693 C CA . LEU A 1 87 ? -4.127 1.465 -5.118 1.00 97.62 87 LEU A CA 1
ATOM 694 C C . LEU A 1 87 ? -4.837 1.196 -6.449 1.00 97.62 87 LEU A C 1
ATOM 696 O O . LEU A 1 87 ? -4.177 0.860 -7.431 1.00 97.62 87 LEU A O 1
ATOM 700 N N . ILE A 1 88 ? -6.158 1.388 -6.505 1.00 98.44 88 ILE A N 1
ATOM 701 C CA . ILE A 1 88 ? -6.936 1.195 -7.738 1.00 98.44 88 ILE A CA 1
ATOM 702 C C . ILE A 1 88 ? -6.504 2.199 -8.806 1.00 98.44 88 ILE A C 1
ATOM 704 O O . ILE A 1 88 ? -6.210 1.799 -9.930 1.00 98.44 88 ILE A O 1
ATOM 708 N N . VAL A 1 89 ? -6.417 3.488 -8.460 1.00 98.19 89 VAL A N 1
ATOM 709 C CA . VAL A 1 89 ? -5.982 4.532 -9.401 1.00 98.19 89 VAL A CA 1
ATOM 710 C C . VAL A 1 89 ? -4.567 4.248 -9.905 1.00 98.19 89 VAL A C 1
ATOM 712 O O . VAL A 1 89 ? -4.329 4.308 -11.108 1.00 98.19 89 VAL A O 1
ATOM 715 N N . SER A 1 90 ? -3.646 3.869 -9.016 1.00 95.81 90 SER A N 1
ATOM 716 C CA . SER A 1 90 ? -2.275 3.507 -9.401 1.00 95.81 90 SER A CA 1
ATOM 717 C C . SER A 1 90 ? -2.240 2.295 -10.335 1.00 95.81 90 SER A C 1
ATOM 719 O O . SER A 1 90 ? -1.493 2.294 -11.311 1.00 95.81 90 SER A O 1
ATOM 721 N N . GLY A 1 91 ? -3.072 1.282 -10.077 1.00 96.75 91 GLY A N 1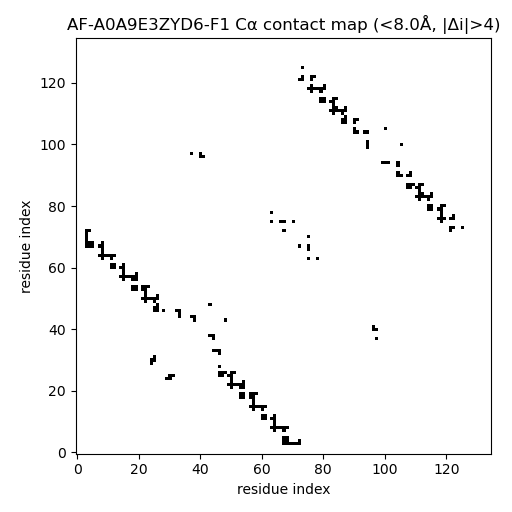
ATOM 722 C CA . GLY A 1 91 ? -3.188 0.107 -10.937 1.00 96.75 91 GLY A CA 1
ATOM 723 C C . GLY A 1 91 ? -3.743 0.438 -12.325 1.00 96.75 91 GLY A C 1
ATOM 724 O O . GLY A 1 91 ? -3.173 0.016 -13.328 1.00 96.75 91 GLY A O 1
ATOM 725 N N . ILE A 1 92 ? -4.794 1.258 -12.404 1.00 97.94 92 ILE A N 1
ATOM 726 C CA . ILE A 1 92 ? -5.356 1.721 -13.684 1.00 97.94 92 ILE A CA 1
ATOM 727 C C . ILE A 1 92 ? -4.314 2.527 -14.469 1.00 97.94 92 ILE A C 1
ATOM 729 O O . ILE A 1 92 ? -4.104 2.263 -15.651 1.00 97.94 92 ILE A O 1
ATOM 733 N N . LEU A 1 93 ? -3.612 3.460 -13.815 1.00 96.19 93 LEU A N 1
ATOM 734 C CA . LEU A 1 93 ? -2.542 4.232 -14.453 1.00 96.19 93 LEU A CA 1
ATOM 735 C C . LEU A 1 93 ? -1.406 3.332 -14.949 1.00 96.19 93 LEU A C 1
ATOM 737 O O . LEU A 1 93 ? -0.898 3.552 -16.045 1.00 96.19 93 LEU A O 1
ATOM 741 N N . SER A 1 94 ? -1.038 2.296 -14.191 1.00 95.00 94 SER A N 1
ATOM 742 C CA . SER A 1 94 ? -0.049 1.306 -14.626 1.00 95.00 94 SER A CA 1
ATOM 743 C C . SER A 1 94 ? -0.479 0.601 -15.917 1.00 95.00 94 SER A C 1
ATOM 745 O O . SER A 1 94 ? 0.328 0.537 -16.844 1.00 95.00 94 SER A O 1
ATOM 747 N N . ILE A 1 95 ? -1.739 0.156 -16.021 1.00 96.88 95 ILE A N 1
ATOM 748 C CA . ILE A 1 95 ? -2.279 -0.455 -17.251 1.00 96.88 95 ILE A CA 1
ATOM 749 C C . ILE A 1 95 ? -2.240 0.546 -18.411 1.00 96.88 95 ILE A C 1
ATOM 751 O O . ILE A 1 95 ? -1.824 0.192 -19.510 1.00 96.88 95 ILE A O 1
ATOM 755 N N . MET A 1 96 ? -2.636 1.801 -18.179 1.00 97.19 96 MET A N 1
ATOM 756 C CA . MET A 1 96 ? -2.656 2.834 -19.223 1.00 97.19 96 MET A CA 1
ATOM 757 C C . MET A 1 96 ? -1.255 3.188 -19.737 1.00 97.19 96 MET A C 1
ATOM 759 O O . MET A 1 96 ? -1.070 3.332 -20.942 1.00 97.19 96 MET A O 1
ATOM 763 N N . ILE A 1 97 ? -0.274 3.331 -18.840 1.00 95.88 97 ILE A N 1
ATOM 764 C CA . ILE A 1 97 ? 1.104 3.704 -19.195 1.00 95.88 97 ILE A CA 1
ATOM 765 C C . ILE A 1 97 ? 1.816 2.543 -19.888 1.00 95.88 97 ILE A C 1
ATOM 767 O O . ILE A 1 97 ? 2.518 2.744 -20.879 1.00 95.88 97 ILE A O 1
ATOM 771 N N . LEU A 1 98 ? 1.653 1.324 -19.368 1.00 95.00 98 LEU A N 1
ATOM 772 C CA . LEU A 1 98 ? 2.338 0.153 -19.907 1.00 95.00 98 LEU A CA 1
ATOM 773 C C . LEU A 1 98 ? 1.620 -0.436 -21.123 1.00 95.00 98 LEU A C 1
ATOM 775 O O . LEU A 1 98 ? 2.270 -1.078 -21.944 1.00 95.00 98 LEU A O 1
ATOM 779 N N . GLY A 1 99 ? 0.319 -0.191 -21.282 1.00 94.94 99 GLY A N 1
ATOM 780 C CA . GLY A 1 99 ? -0.508 -0.789 -22.334 1.00 94.94 99 GLY A CA 1
ATOM 781 C C . GLY A 1 99 ? -0.755 -2.288 -22.140 1.00 94.94 99 GLY A C 1
ATOM 782 O O . GLY A 1 99 ? -1.305 -2.939 -23.022 1.00 94.94 99 GLY A O 1
ATOM 783 N N . GLU A 1 100 ? -0.348 -2.838 -20.996 1.00 92.56 100 GLU A N 1
ATOM 784 C CA . GLU A 1 100 ? -0.388 -4.260 -20.669 1.00 92.56 100 GLU A CA 1
ATOM 785 C C . GLU A 1 100 ? -0.902 -4.454 -19.243 1.00 92.56 100 GLU A C 1
ATOM 787 O O . GLU A 1 100 ? -0.735 -3.598 -18.371 1.00 92.56 100 GLU A O 1
ATOM 792 N N . THR A 1 101 ? -1.539 -5.598 -19.000 1.00 94.69 101 THR A N 1
ATOM 793 C CA . THR A 1 101 ? -2.035 -5.964 -17.671 1.00 94.69 101 THR A CA 1
ATOM 794 C C . THR A 1 101 ? -1.124 -7.018 -17.062 1.00 94.69 101 THR A C 1
ATOM 796 O O . THR A 1 101 ? -1.152 -8.178 -17.465 1.00 94.69 101 THR A O 1
ATOM 799 N N . TYR A 1 102 ? -0.334 -6.618 -16.068 1.00 92.25 102 TYR A N 1
ATOM 800 C CA . TYR A 1 102 ? 0.511 -7.531 -15.301 1.00 92.25 102 TYR A CA 1
ATOM 801 C C . TYR A 1 102 ? -0.227 -8.066 -14.073 1.00 92.25 102 TYR A C 1
ATOM 803 O O . TYR A 1 102 ? -1.091 -7.392 -13.508 1.00 92.25 102 TYR A O 1
ATOM 811 N N . LEU A 1 103 ? 0.161 -9.260 -13.613 1.00 93.50 103 LEU A N 1
ATOM 812 C CA . LEU A 1 103 ? -0.436 -9.894 -12.433 1.00 93.50 103 LEU A CA 1
ATOM 813 C C . LEU A 1 103 ? -0.358 -8.990 -11.194 1.00 93.50 103 LEU A C 1
ATOM 815 O O . LEU A 1 103 ? -1.374 -8.759 -10.546 1.00 93.50 103 LEU A O 1
ATOM 819 N N . ALA A 1 104 ? 0.811 -8.396 -10.935 1.00 91.38 104 ALA A N 1
ATOM 820 C CA . ALA A 1 104 ? 1.004 -7.475 -9.814 1.00 91.38 104 ALA A CA 1
ATOM 821 C C . ALA A 1 104 ? 0.037 -6.275 -9.864 1.00 91.38 104 ALA A C 1
ATOM 823 O O . ALA A 1 104 ? -0.448 -5.810 -8.833 1.00 91.38 104 ALA A O 1
ATOM 824 N N . THR A 1 105 ? -0.294 -5.789 -11.064 1.00 95.06 105 THR A N 1
ATOM 825 C CA . THR A 1 105 ? -1.253 -4.695 -11.249 1.00 95.06 105 THR A CA 1
ATOM 826 C C . THR A 1 105 ? -2.671 -5.127 -10.876 1.00 95.06 105 THR A C 1
ATOM 828 O O . THR A 1 105 ? -3.381 -4.389 -10.191 1.00 95.06 105 THR A O 1
ATOM 831 N N . VAL A 1 106 ? -3.071 -6.342 -11.261 1.00 96.81 106 VAL A N 1
ATOM 832 C CA . VAL A 1 106 ? -4.369 -6.923 -10.880 1.00 96.81 106 VAL A CA 1
ATOM 833 C C . VAL A 1 106 ? -4.446 -7.141 -9.367 1.00 96.81 106 VAL A C 1
ATOM 835 O O . VAL A 1 106 ? -5.454 -6.793 -8.751 1.00 96.81 106 VAL A O 1
ATOM 838 N N . GLU A 1 107 ? -3.379 -7.650 -8.751 1.00 95.50 107 GLU A N 1
ATOM 839 C CA . GLU A 1 107 ? -3.296 -7.857 -7.300 1.00 95.50 107 GLU A CA 1
ATOM 840 C C . GLU A 1 107 ? -3.420 -6.539 -6.520 1.00 95.50 107 GLU A C 1
ATOM 842 O O . GLU A 1 107 ? -4.140 -6.486 -5.520 1.00 95.50 107 GLU A O 1
ATOM 847 N N . LEU A 1 108 ? -2.800 -5.452 -6.996 1.00 95.38 108 LEU A N 1
ATOM 848 C CA . LEU A 1 108 ? -2.946 -4.122 -6.391 1.00 95.38 108 LEU A CA 1
ATOM 849 C C . LEU A 1 108 ? -4.384 -3.597 -6.487 1.00 95.38 108 LEU A C 1
ATOM 851 O O . LEU A 1 108 ? -4.908 -3.072 -5.501 1.00 95.38 108 LEU A O 1
ATOM 855 N N . ILE A 1 109 ? -5.047 -3.764 -7.636 1.00 98.12 109 ILE A N 1
ATOM 856 C CA . ILE A 1 109 ? -6.450 -3.356 -7.822 1.00 98.12 109 ILE A CA 1
ATOM 857 C C . ILE A 1 109 ? -7.377 -4.183 -6.921 1.00 98.12 109 ILE A C 1
ATOM 859 O O . ILE A 1 109 ? -8.272 -3.627 -6.272 1.00 98.12 109 ILE A O 1
ATOM 863 N N . LEU A 1 110 ? -7.156 -5.497 -6.837 1.00 98.25 110 LEU A N 1
ATOM 864 C CA . LEU A 1 110 ? -7.917 -6.386 -5.961 1.00 98.25 110 LEU A CA 1
ATOM 865 C C . LEU A 1 110 ? -7.741 -5.988 -4.493 1.00 98.25 110 LEU A C 1
ATOM 867 O O . LEU A 1 110 ? -8.730 -5.817 -3.776 1.00 98.25 110 LEU A O 1
ATOM 871 N N . LEU A 1 111 ? -6.500 -5.766 -4.054 1.00 98.00 111 LEU A N 1
ATOM 872 C CA . LEU A 1 111 ? -6.213 -5.303 -2.701 1.00 98.00 111 LEU A CA 1
ATOM 873 C C . LEU A 1 111 ? -6.873 -3.949 -2.421 1.00 98.00 111 LEU A C 1
ATOM 875 O O . LEU A 1 111 ? -7.430 -3.744 -1.339 1.00 98.00 111 LEU A O 1
ATOM 879 N N . GLY A 1 112 ? -6.845 -3.030 -3.385 1.00 98.25 112 GLY A N 1
ATOM 880 C CA . GLY A 1 112 ? -7.522 -1.745 -3.262 1.00 98.25 112 GLY A CA 1
ATOM 881 C C . GLY A 1 112 ? -9.037 -1.895 -3.109 1.00 98.25 112 GLY A C 1
ATOM 882 O O . GLY A 1 112 ? -9.643 -1.265 -2.241 1.00 98.25 112 GLY A O 1
ATOM 883 N N . SER A 1 113 ? -9.637 -2.815 -3.862 1.00 98.62 113 SER A N 1
ATOM 884 C CA . SER A 1 113 ? -11.068 -3.131 -3.792 1.00 98.62 113 SER A CA 1
ATOM 885 C C . SER A 1 113 ? -11.456 -3.712 -2.431 1.00 98.62 113 SER A C 1
ATOM 887 O O . SER A 1 113 ? -12.448 -3.289 -1.836 1.00 98.62 113 SER A O 1
ATOM 889 N N . ILE A 1 114 ? -10.633 -4.612 -1.884 1.00 98.31 114 ILE A N 1
ATOM 890 C CA . ILE A 1 114 ? -10.808 -5.154 -0.528 1.00 98.31 114 ILE A CA 1
ATOM 891 C C . ILE A 1 114 ? -10.798 -4.021 0.507 1.00 98.31 114 ILE A C 1
ATOM 893 O O . ILE A 1 114 ? -11.664 -3.976 1.384 1.00 98.31 114 ILE A O 1
ATOM 897 N N . HIS A 1 115 ? -9.871 -3.067 0.391 1.00 98.06 115 HIS A N 1
ATOM 898 C CA . HIS A 1 115 ? -9.816 -1.913 1.289 1.00 98.06 115 HIS A CA 1
ATOM 899 C C . HIS A 1 115 ? -11.062 -1.022 1.195 1.00 98.06 115 HIS A C 1
ATOM 901 O O . HIS A 1 115 ? -11.578 -0.599 2.235 1.00 98.06 115 HIS A O 1
ATOM 907 N N . LEU A 1 116 ? -11.574 -0.775 -0.017 1.00 98.50 116 LEU A N 1
ATOM 908 C CA . LEU A 1 116 ? -12.809 -0.012 -0.213 1.00 98.50 116 LEU A CA 1
ATOM 909 C C . LEU A 1 116 ? -14.011 -0.700 0.443 1.00 98.50 116 LEU A C 1
ATOM 911 O O . LEU A 1 116 ? -14.757 -0.068 1.194 1.00 98.50 116 LEU A O 1
ATOM 915 N N . VAL A 1 117 ? -14.169 -2.004 0.212 1.00 98.38 117 VAL A N 1
ATOM 916 C CA . VAL A 1 117 ? -15.279 -2.789 0.766 1.00 98.38 117 VAL A CA 1
ATOM 917 C C . VAL A 1 117 ? -15.212 -2.822 2.293 1.00 98.38 117 VAL A C 1
ATOM 919 O O . VAL A 1 117 ? -16.197 -2.503 2.962 1.00 98.38 117 VAL A O 1
ATOM 922 N N . LEU A 1 118 ? -14.052 -3.150 2.869 1.00 96.44 118 LEU A N 1
ATOM 923 C CA . LEU A 1 118 ? -13.893 -3.226 4.323 1.00 96.44 118 LEU A CA 1
ATOM 924 C C . LEU A 1 118 ? -14.090 -1.860 4.994 1.00 96.44 118 LEU A C 1
ATOM 926 O O . LEU A 1 118 ? -14.823 -1.765 5.983 1.00 96.44 118 LEU A O 1
ATOM 930 N N . GLY A 1 119 ? -13.490 -0.799 4.445 1.00 97.00 119 GLY A N 1
ATOM 931 C CA . GLY A 1 119 ? -13.673 0.564 4.945 1.00 97.00 119 GLY A CA 1
ATOM 932 C C . GLY A 1 119 ? -15.138 1.007 4.877 1.00 97.00 119 GLY A C 1
ATOM 933 O O . GLY A 1 119 ? -15.678 1.525 5.860 1.00 97.00 119 GLY A O 1
ATOM 934 N N . GLY A 1 120 ? -15.810 0.721 3.758 1.00 97.44 120 GLY A N 1
ATOM 935 C CA . GLY A 1 120 ? -17.226 1.017 3.547 1.00 97.44 120 GLY A CA 1
ATOM 936 C C . GLY A 1 120 ? -18.133 0.307 4.552 1.00 97.44 120 GLY A C 1
ATOM 937 O O . GLY A 1 120 ? -18.951 0.957 5.203 1.00 97.44 120 GLY A O 1
ATOM 938 N N . ILE A 1 121 ? -17.936 -1.000 4.765 1.00 95.81 121 ILE A N 1
ATOM 939 C CA . ILE A 1 121 ? -18.707 -1.788 5.742 1.00 95.81 121 ILE A CA 1
ATOM 940 C C . ILE A 1 121 ? -18.554 -1.216 7.157 1.00 95.81 121 ILE A C 1
ATOM 942 O O . ILE A 1 121 ? -19.539 -1.119 7.896 1.00 95.81 121 ILE A O 1
ATOM 946 N N . ILE A 1 122 ? -17.337 -0.836 7.560 1.00 94.06 122 ILE A N 1
ATOM 947 C CA . ILE A 1 122 ? -17.085 -0.295 8.904 1.00 94.06 122 ILE A CA 1
ATOM 948 C C . ILE A 1 122 ? -17.809 1.042 9.100 1.00 94.06 122 ILE A C 1
ATOM 950 O O . ILE A 1 122 ? -18.450 1.238 10.137 1.00 94.06 122 ILE A O 1
ATOM 954 N N . LEU A 1 123 ? -17.730 1.953 8.125 1.00 94.88 123 LEU A N 1
ATOM 955 C CA . LEU A 1 123 ? -18.405 3.252 8.208 1.00 94.88 123 LEU A CA 1
ATOM 956 C C . LEU A 1 123 ? -19.927 3.114 8.149 1.00 94.88 123 LEU A C 1
ATOM 958 O O . LEU A 1 123 ? -20.624 3.759 8.933 1.00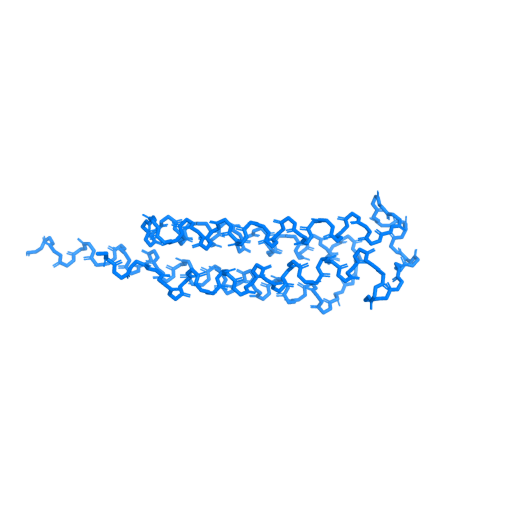 94.88 123 LEU A O 1
ATOM 962 N N . TRP A 1 124 ? -20.439 2.234 7.288 1.00 94.94 124 TRP A N 1
ATOM 963 C CA . TRP A 1 124 ? -21.868 1.950 7.194 1.00 94.94 124 TRP A CA 1
ATOM 964 C C . TRP A 1 124 ? -22.428 1.434 8.525 1.00 94.94 124 TRP A C 1
ATOM 966 O O . TRP A 1 124 ? -23.416 1.977 9.028 1.00 94.94 124 TRP A O 1
ATOM 976 N N . LYS A 1 125 ? -21.751 0.465 9.161 1.00 91.50 125 LYS A N 1
ATOM 977 C CA . LYS A 1 125 ? -22.134 -0.030 10.495 1.00 91.50 125 LYS A CA 1
ATOM 978 C C . LYS A 1 125 ? -22.099 1.072 11.551 1.00 91.50 125 LYS A C 1
ATOM 980 O O . LYS A 1 125 ? -23.008 1.149 12.373 1.00 91.50 125 LYS A O 1
ATOM 985 N N . ALA A 1 126 ? -21.077 1.929 11.529 1.00 87.25 126 ALA A N 1
ATOM 986 C CA . ALA A 1 126 ? -20.974 3.041 12.470 1.00 87.25 126 ALA A CA 1
ATOM 987 C C . ALA A 1 126 ? -22.174 3.998 12.351 1.00 87.25 126 ALA A C 1
ATOM 989 O O . ALA A 1 126 ? -22.769 4.341 13.372 1.00 87.25 126 ALA A O 1
ATOM 990 N N . ALA A 1 127 ? -22.576 4.349 11.125 1.00 88.50 127 ALA A N 1
ATOM 991 C CA . ALA A 1 127 ? -23.711 5.237 10.868 1.00 88.50 127 ALA A CA 1
ATOM 992 C C . ALA A 1 127 ? -25.060 4.655 11.334 1.00 88.50 127 ALA A C 1
ATOM 994 O O . ALA A 1 127 ? -25.879 5.378 11.895 1.00 88.50 127 ALA A O 1
ATOM 995 N N . HIS A 1 128 ? -25.282 3.349 11.157 1.00 83.88 128 HIS A N 1
ATOM 996 C CA . HIS A 1 128 ? -26.550 2.707 11.535 1.00 83.88 128 HIS A CA 1
ATOM 997 C C . HIS A 1 128 ? -26.617 2.366 13.031 1.00 83.88 128 HIS A C 1
ATOM 999 O O . HIS A 1 128 ? -27.681 2.447 13.637 1.00 83.88 128 HIS A O 1
ATOM 1005 N N . SER A 1 129 ? -25.480 2.074 13.672 1.00 74.56 129 SER A N 1
ATOM 1006 C CA . SER A 1 129 ? -25.429 1.843 15.125 1.00 74.56 129 SER A CA 1
ATOM 1007 C C . SER A 1 129 ? -25.705 3.098 15.964 1.00 74.56 129 SER A C 1
ATOM 1009 O O . SER A 1 129 ? -26.139 2.984 17.106 1.00 74.56 129 SER A O 1
ATOM 1011 N N . SER A 1 130 ? -25.493 4.304 15.420 1.00 60.28 130 SER A N 1
ATOM 1012 C CA . SER A 1 130 ? -25.815 5.546 16.136 1.00 60.28 130 SER A CA 1
ATOM 1013 C C . SER A 1 130 ? -27.297 5.922 16.075 1.00 60.28 130 SER A C 1
ATOM 1015 O O . SER A 1 130 ? -27.726 6.782 16.841 1.00 60.28 130 SER A O 1
ATOM 1017 N N . GLN A 1 131 ? -28.072 5.321 15.165 1.00 57.59 131 GLN A N 1
ATOM 1018 C CA . GLN A 1 131 ? -29.505 5.597 15.028 1.00 57.59 131 GLN A CA 1
ATOM 1019 C C . GLN A 1 131 ? -30.359 4.783 16.010 1.00 57.59 131 GLN A C 1
ATOM 1021 O O . GLN A 1 131 ? -31.378 5.284 16.470 1.00 57.59 131 GLN A O 1
ATOM 1026 N N . SER A 1 132 ? -29.917 3.590 16.426 1.00 53.88 132 SER A N 1
ATOM 1027 C CA . SER A 1 132 ? -30.669 2.736 17.362 1.00 53.88 132 SER A CA 1
ATOM 1028 C C . SER A 1 132 ? -30.657 3.208 18.823 1.00 53.88 132 SER A C 1
ATOM 1030 O O . SER A 1 132 ? -31.351 2.627 19.644 1.00 53.88 132 SER A O 1
ATOM 1032 N N . ILE A 1 133 ? -29.845 4.213 19.171 1.00 53.56 133 ILE A N 1
ATOM 1033 C CA . ILE A 1 133 ? -29.733 4.762 20.540 1.00 53.56 133 ILE A CA 1
ATOM 1034 C C . ILE A 1 133 ? -30.591 6.034 20.701 1.00 53.56 133 ILE A C 1
ATOM 1036 O O . ILE A 1 133 ? -30.716 6.569 21.795 1.00 53.56 133 ILE A O 1
ATOM 1040 N N . ARG A 1 134 ? -31.185 6.546 19.613 1.00 49.38 134 ARG A N 1
ATOM 1041 C CA . ARG A 1 134 ? -31.980 7.787 19.611 1.00 49.38 134 ARG A CA 1
ATOM 1042 C C . ARG A 1 134 ? -33.500 7.557 19.592 1.00 49.38 134 ARG A C 1
ATOM 1044 O O . ARG A 1 134 ? -34.220 8.460 19.176 1.00 49.38 134 ARG A O 1
ATOM 1051 N N . ILE A 1 135 ? -33.969 6.381 20.012 1.00 47.56 135 ILE A N 1
ATOM 1052 C CA . ILE A 1 135 ? -35.398 6.065 20.183 1.00 47.56 135 ILE A CA 1
ATOM 1053 C C . ILE A 1 135 ? -35.666 5.848 21.666 1.00 47.56 135 ILE A C 1
ATOM 1055 O O . ILE A 1 135 ? -34.865 5.107 22.279 1.00 47.56 135 ILE A O 1
#

Mean predicted aligned error: 4.76 Å

Sequence (135 aa):
MKKQNLFISGYHFFLALLFIYVGAQVIQGRLGEYPREWLTKLPFTSWVLPGFAILLLGLSHLFVAGIGLFQSRSIVARLMLLMGSFLIVSGILSIMILGETYLATVELILLGSIHLVLGGIILWKAAHSSQSIRI

pLDDT: mean 91.7, std 11.5, range [44.69, 98.62]

Solvent-accessible surface area (backbone atoms only — not comparable to full-atom values): 6994 Å² total; per-residue (Å²): 131,80,94,40,44,59,70,60,17,48,53,27,39,53,50,12,54,50,27,37,51,51,13,52,38,34,51,69,50,72,78,5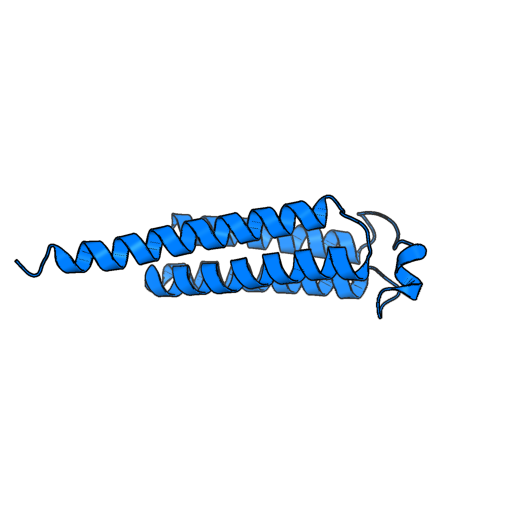4,80,69,62,73,80,42,56,84,62,43,104,56,85,56,44,51,64,61,13,50,54,34,30,52,53,8,52,52,27,40,49,50,16,57,46,20,63,80,48,55,72,59,60,48,20,52,52,30,34,53,51,10,50,51,31,34,54,52,24,53,49,48,31,66,61,68,74,50,86,51,70,71,41,53,52,37,30,51,53,9,49,52,26,35,53,54,15,47,53,52,45,54,50,55,62,55,62,63,55,74,73,77,113

Foldseek 3Di:
DPPFQLVVLVVLLVLLVVLLVVLVCQLVCNVHWDDPLCVVLDPDDGSNVVSVVSNVSSVLSNVLSVCRVPDHLLVSLVSLLVQLVVLLVVLVVVCVSSVDHDPVSVVSNVSSVVSNVSSVVSVVCVVVVVVVVVD

Nearest PDB structures (foldseek):
  6wvi-assembly1_A  TM=5.976E-01  e=1.447E+00  Aequorea victoria

Radius of gyration: 17.68 Å; Cα contacts (8 Å, |Δi|>4): 145; chains: 1; bounding box: 53×19×50 Å

=== Feature glossary ===
The record interleaves many kinds of information about one protein. Here is each kind framed as the question it answers.

Q: What known structures does this most resemble?
A: Structural nearest neighbors (via Foldseek easy-search vs the PDB). Reported per hit: target PDB id, E-value, and alignment TM-score. A TM-score above ~0.5 is the conventional threshold for 'same fold'.

Q: Where is each backbone atom in 3D?
A: The mmCIF table is the protein's shape written out atom by atom. For each backbone N, Cα, C, and carbonyl O, it records an (x, y, z) coordinate triple in Å plus the residue type, chain letter, and residue number.

Q: What are the backbone torsion angles?
A: The φ/ψ torsion pair specifies the backbone conformation at each residue. φ rotates about the N–Cα bond, ψ about the Cα–C bond. Steric clashes forbid most of the (φ, ψ) plane — the allowed regions (α-helix basin, β-sheet basin, left-handed helix) are the Ramachandran-allowed regions.

Q: Which residues are buried vs exposed?
A: Solvent-accessible surface area (SASA) is the area in Å² traced out by the centre of a 1.4 Å probe sphere (a water molecule) rolled over the protein's van der Waals surface (Shrake–Rupley / Lee–Richards construction). Buried residues have near-zero SASA; fully exposed residues can exceed 200 Å². The total SASA scales roughly with the number of surface residues.

Q: How confident is the AlphaFold model at each residue?
A: pLDDT is the predicted lDDT-Cα score: AlphaFold's confidence that the local environment of each residue (all inter-atomic distances within 15 Å) is correctly placed. It is a per-residue number between 0 and 100, with higher meaning more reliable.

Q: What does the local fold look like, residue by residue?
A: 3Di is Foldseek's structural alphabet. Each residue is assigned one of twenty discrete states based on how its Cα sits relative to its spatial (not sequential) neighbors. Aligning 3Di strings finds structural homologs roughly as well as full 3D superposition, but orders of magnitude faster.

Q: How big and how compact is the whole molecule?
A: Radius of gyration (Rg) is the root-mean-square distance of Cα atoms from their centroid — a single number for overall size and compactness. A globular domain of N residues has Rg ≈ 2.2·N^0.38 Å; an extended or disordered chain has a much larger Rg. The Cα contact count is the number of residue pairs whose Cα atoms are within 8 Å and are more than four positions apart in sequence — a standard proxy for tertiary packing density. The bounding box is the smallest axis-aligned box enclosing all Cα atoms.

Q: Which residues are in helices, strands, or loops?
A: DSSP 8-state secondary structure assigns each residue one of H (α-helix), G (3₁₀-helix), I (π-helix), E (extended β-strand), B (isolated β-bridge), T (hydrogen-bonded turn), S (bend), or '-' (coil). The assignment is computed from backbone hydrogen-bond geometry via the Kabsch–Sander algorithm.

Q: How mobile is each atom in the crystal?
A: Crystallographic B-factors measure how much each atom's electron density is smeared out, in Å². They rise in mobile loops and surface residues and fall in the buried interior. In AlphaFold models this column is repurposed to hold pLDDT instead.

Q: What if only a Cα trace is available?
A: P-SEA three-state annotation labels each residue as helix, strand, or coil based purely on the geometry of the Cα trace. It serves as a fallback when the full backbone (and thus DSSP) is unavailable.

Q: What family and function is it annotated with?
A: Database cross-references. InterPro in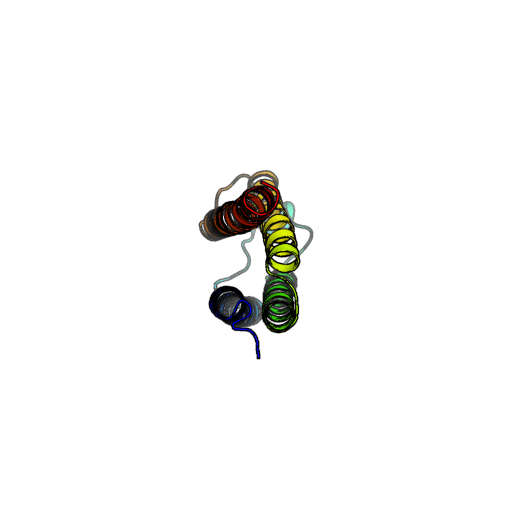tegrates a dozen domain/family signature databases into unified entries with residue-range hits. GO terms attach function/process/location labels with evidence codes. CATH codes position the fold in a four-level structural taxonomy. Organism is the NCBI-taxonomy species name.

Q: Are the domains correctly placed relative to e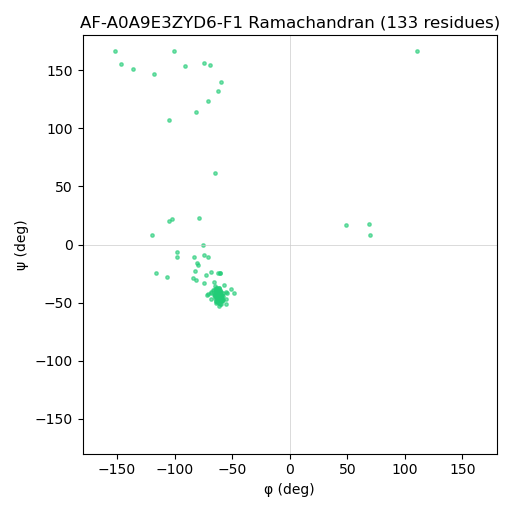ach other?
A: Predicted Aligned Error (PAE) is an AlphaFold confidence matrix: entry (i, j) is the expected error in the position of residue j, in ångströms, when the prediction is superimposed on the true structure at residue i. Low PAE within a block of residues means that block is internally rigid and well-predicted; high PAE between two blocks means their relative placement is uncertain even if each block individually is confident.

Q: What do the diagnostic plots show?
A: Three diagnostic plots accompany the record. The Cα contact map visualizes the tertiary structure as a 2D adjacency matrix (8 Å cutoff, sequence-local contacts suppressed). The Ramachandran plot shows the distribution of backbone (φ, ψ) torsions, with points in the α and β basins reflecting secondary structure content. The PAE plot shows AlphaFold's inter-residue confidence as a color matrix.

Q: What is the amino-acid chain?
A: Primary structure: the covalent order of the twenty standard amino acids along the backbone. Two proteins with the same sequence will (almost always) fold to the same structure; two with 30% identity often share a fold but not the details.

Q: What do the rendered images show?
A: The six renders are orthographic views along the three Cartesian axes in both directions. Representation (cartoon, sticks, or surface) and color scheme (sequence-rainbow or by-chain) vary across proteins so the training set covers all the common visualization conventions.